Protein AF-A0A3M6ZRB2-F1 (afdb_monomer_lite)

Sequence (132 aa):
MAGTWSAYPEYRLPVFTGKYDWAVGAGVVPLRQLNVIHRASRPSRPDKARRLGYKAKQGYVVYRIRVRRGGRKRPVPKGATFGKPTNMGVNQLKYQRSLRATAEERVGRKCANLRVLNSYWINQDSTYKYYE

Foldseek 3Di:
DDDDDDDDPDPPDPDPPDDPPPPDDDDPDPPVPDDQKDWDPDDPCVPVCVVLPDDPDPQDTDMKHKDWDDADFDPDPPLDDPDDPVPSDGHRHHDPDDSQVVRQVVVCVVCVVHDRRGKDWDDDDPTITMID

pLDDT: mean 79.48, std 22.55, range [30.41, 95.44]

Secondary structure (DSSP, 8-state):
---------S--------SSSS---S----TTTS-SEEEESS-S-HHHHHHTT--SSTT--EEEEEEE-S------GGG---S-GGGG--SSPPPSS-HHHHHHHHHHHH-TTS------EEEE-SSEEEE-

InterPro domains:
  IPR000439 Large ribosomal subunit protein eL15 [PF00827] (30-132)
  IPR000439 Large ribosomal subunit protein eL15 [PTHR11847] (31-132)
  IPR000439 Large ribosomal subunit protein eL15 [SM01384] (6-132)
  IPR012678 Ribosomal protein uL23/eL15/eS24 core domain superfamily [SSF54189] (28-132)
  IPR020925 Large ribosomal subunit protein eL15, conserved site [PS01194] (47-70)
  IPR024794 Large ribosomal subunit protein eL15 core domain superfamily [G3DSA:3.40.1120.10] (25-132)

Structure (mmCIF, N/CA/C/O backbone):
data_AF-A0A3M6ZRB2-F1
#
_entry.id   AF-A0A3M6ZRB2-F1
#
loop_
_atom_site.group_PDB
_atom_site.id
_atom_site.type_symbol
_atom_site.label_atom_id
_atom_site.label_alt_id
_atom_site.label_comp_id
_atom_site.label_asym_id
_atom_site.label_entity_id
_atom_site.label_seq_id
_atom_site.pdbx_PDB_ins_code
_atom_site.Cartn_x
_atom_site.Cartn_y
_atom_site.Cartn_z
_atom_site.occupancy
_atom_site.B_iso_or_equiv
_atom_site.auth_seq_id
_atom_site.auth_comp_id
_atom_site.auth_asym_id
_atom_site.auth_atom_id
_atom_site.pdbx_PDB_model_num
ATOM 1 N N . MET A 1 1 ? 40.540 -30.850 25.080 1.00 36.00 1 MET A N 1
ATOM 2 C CA . MET A 1 1 ? 40.945 -29.651 24.319 1.00 36.00 1 MET A CA 1
ATOM 3 C C . MET A 1 1 ? 39.749 -29.156 23.535 1.00 36.00 1 MET A C 1
ATOM 5 O O . MET A 1 1 ? 39.042 -29.961 22.944 1.00 36.00 1 MET A O 1
ATOM 9 N N . ALA A 1 2 ? 39.491 -27.859 23.655 1.00 38.78 2 ALA A N 1
ATOM 10 C CA . ALA A 1 2 ? 38.390 -27.141 23.040 1.00 38.78 2 ALA A CA 1
ATOM 11 C C . ALA A 1 2 ? 38.511 -27.080 21.511 1.00 38.78 2 ALA A C 1
ATOM 13 O O . ALA A 1 2 ? 39.610 -27.099 20.964 1.00 38.78 2 ALA A O 1
ATOM 14 N N . GLY A 1 3 ? 37.360 -26.947 20.858 1.00 33.88 3 GLY A N 1
ATOM 15 C CA . GLY A 1 3 ? 37.234 -26.730 19.422 1.00 33.88 3 GLY A CA 1
ATOM 16 C C . GLY A 1 3 ? 35.788 -26.427 19.049 1.00 33.88 3 GLY A C 1
ATOM 17 O O . GLY A 1 3 ? 35.140 -27.199 18.355 1.00 33.88 3 GLY A O 1
ATOM 18 N N . THR A 1 4 ? 35.260 -25.321 19.575 1.00 44.28 4 THR A N 1
ATOM 19 C CA . THR A 1 4 ? 34.105 -24.608 19.009 1.00 44.28 4 THR A CA 1
ATOM 20 C C . THR A 1 4 ? 34.349 -24.318 17.525 1.00 44.28 4 THR A C 1
ATOM 22 O O . THR A 1 4 ? 35.492 -24.062 17.181 1.00 44.28 4 THR A O 1
ATOM 25 N N . TRP A 1 5 ? 33.318 -24.304 16.672 1.00 30.53 5 TRP A N 1
ATOM 26 C CA . TRP A 1 5 ? 32.890 -23.116 15.909 1.00 30.53 5 TRP A CA 1
ATOM 27 C C . TRP A 1 5 ? 31.621 -23.410 15.096 1.00 30.53 5 TRP A C 1
ATOM 29 O O . TRP A 1 5 ? 31.512 -24.362 14.330 1.00 30.53 5 TRP A O 1
ATOM 39 N N . SER A 1 6 ? 30.656 -22.531 15.340 1.00 44.12 6 SER A N 1
ATOM 40 C CA . SER A 1 6 ? 29.384 -22.325 14.662 1.00 44.12 6 SER A CA 1
ATOM 41 C C . SER A 1 6 ? 29.556 -22.005 13.177 1.00 44.12 6 SER A C 1
ATOM 43 O O . SER A 1 6 ? 30.343 -21.128 12.833 1.00 44.12 6 SER A O 1
ATOM 45 N N . ALA A 1 7 ? 28.735 -22.614 12.324 1.00 34.72 7 ALA A N 1
ATOM 46 C CA . ALA A 1 7 ? 28.233 -21.975 11.111 1.00 34.72 7 ALA A CA 1
ATOM 47 C C . ALA A 1 7 ? 27.012 -22.757 10.625 1.00 34.72 7 ALA A C 1
ATOM 49 O O . ALA A 1 7 ? 27.173 -23.873 10.166 1.00 34.72 7 ALA A O 1
ATOM 50 N N . TYR A 1 8 ? 25.808 -22.216 10.834 1.00 34.78 8 TYR A N 1
ATOM 51 C CA . TYR A 1 8 ? 24.720 -22.074 9.846 1.00 34.78 8 TYR A CA 1
ATOM 52 C C . TYR A 1 8 ? 23.433 -21.618 10.564 1.00 34.78 8 TYR A C 1
ATOM 54 O O . TYR A 1 8 ? 22.585 -22.447 10.897 1.00 34.78 8 TYR A O 1
ATOM 62 N N . PRO A 1 9 ? 23.221 -20.308 10.793 1.00 42.69 9 PRO A N 1
ATOM 63 C CA . PRO A 1 9 ? 21.939 -19.813 11.262 1.00 42.69 9 PRO A CA 1
ATOM 64 C C . PRO A 1 9 ? 21.334 -18.872 10.213 1.00 42.69 9 PRO A C 1
ATOM 66 O O . PRO A 1 9 ? 21.496 -17.669 10.348 1.00 42.69 9 PRO A O 1
ATOM 69 N N . GLU A 1 10 ? 20.624 -19.370 9.190 1.00 43.53 10 GLU A N 1
ATOM 70 C CA . GLU A 1 10 ? 19.527 -18.535 8.647 1.00 43.53 10 GLU A CA 1
ATOM 71 C C . GLU A 1 10 ? 18.480 -19.202 7.752 1.00 43.53 10 GLU A C 1
ATOM 73 O O . GLU A 1 10 ? 17.386 -18.661 7.628 1.00 43.53 10 GLU A O 1
ATOM 78 N N . TYR A 1 11 ? 18.688 -20.388 7.184 1.00 32.47 11 TYR A N 1
ATOM 79 C CA . TYR A 1 11 ? 17.629 -21.011 6.373 1.00 32.47 11 TYR A CA 1
ATOM 80 C C . TYR A 1 11 ? 16.710 -21.903 7.204 1.00 32.47 11 TYR A C 1
ATOM 82 O O . TYR A 1 11 ? 16.456 -23.059 6.872 1.00 32.47 11 TYR A O 1
ATOM 90 N N . ARG A 1 12 ? 16.148 -21.344 8.285 1.00 35.69 12 ARG A N 1
ATOM 91 C CA . ARG A 1 12 ? 14.936 -21.913 8.877 1.00 35.69 12 ARG A CA 1
ATOM 92 C C . ARG A 1 12 ? 13.787 -21.543 7.950 1.00 35.69 12 ARG A C 1
ATOM 94 O O . ARG A 1 12 ? 13.136 -20.512 8.120 1.00 35.69 12 ARG A O 1
ATOM 101 N N . LEU A 1 13 ? 13.565 -22.394 6.946 1.00 36.47 13 LEU A N 1
ATOM 102 C CA . LEU A 1 13 ? 12.279 -22.493 6.261 1.00 36.47 13 LEU A CA 1
ATOM 103 C C . LEU A 1 13 ? 11.181 -22.354 7.326 1.00 36.47 13 LEU A C 1
ATOM 105 O O . LEU A 1 13 ? 11.317 -22.971 8.390 1.00 36.47 13 LEU A O 1
ATOM 109 N N . PRO A 1 14 ? 10.132 -21.542 7.111 1.00 36.84 14 PRO A N 1
ATOM 110 C CA . PRO A 1 14 ? 9.016 -21.536 8.033 1.00 36.84 14 PRO A CA 1
ATOM 111 C C . PRO A 1 14 ? 8.463 -22.958 8.055 1.00 36.84 14 PRO A C 1
ATOM 113 O O . PRO A 1 14 ? 7.834 -23.412 7.102 1.00 36.84 14 PRO A O 1
ATOM 116 N N . VAL A 1 15 ? 8.767 -23.673 9.139 1.00 36.19 15 VAL A N 1
ATOM 117 C CA . VAL A 1 15 ? 8.075 -24.888 9.536 1.00 36.19 15 VAL A CA 1
ATOM 118 C C . VAL A 1 15 ? 6.600 -24.530 9.456 1.00 36.19 15 VAL A C 1
ATOM 120 O O . VAL A 1 15 ? 6.156 -23.595 10.126 1.00 36.19 15 VAL A O 1
ATOM 123 N N . PHE A 1 16 ? 5.874 -25.224 8.581 1.00 33.53 16 PHE A N 1
ATOM 124 C CA . PHE A 1 16 ? 4.420 -25.265 8.578 1.00 33.53 16 PHE A CA 1
ATOM 125 C C . PHE A 1 16 ? 3.991 -25.845 9.931 1.00 33.53 16 PHE A C 1
ATOM 127 O O . PHE A 1 16 ? 3.697 -27.028 10.065 1.00 33.53 16 PHE A O 1
ATOM 134 N N . THR A 1 17 ? 4.029 -25.026 10.981 1.00 39.22 17 THR A N 1
ATOM 135 C CA . THR A 1 17 ? 3.428 -25.355 12.263 1.00 39.22 17 THR A CA 1
ATOM 136 C C . THR A 1 17 ? 1.931 -25.181 12.086 1.00 39.22 17 THR A C 1
ATOM 138 O O . THR A 1 17 ? 1.367 -24.093 12.212 1.00 39.22 17 THR A O 1
ATOM 141 N N . GLY A 1 18 ? 1.289 -26.286 11.714 1.00 37.66 18 GLY A N 1
ATOM 142 C CA . GLY A 1 18 ? -0.155 -26.412 11.735 1.00 37.66 18 GLY A CA 1
ATOM 143 C C . GLY A 1 18 ? -0.694 -25.982 13.098 1.00 37.66 18 GLY A C 1
ATOM 144 O O . GLY A 1 18 ? -0.318 -26.547 14.124 1.00 37.66 18 GLY A O 1
ATOM 145 N N . LYS A 1 19 ? -1.544 -24.947 13.083 1.00 31.88 19 LYS A N 1
ATOM 146 C CA . LYS A 1 19 ? -2.637 -24.705 14.049 1.00 31.88 19 LYS A CA 1
ATOM 147 C C . LYS A 1 19 ? -3.527 -23.489 13.737 1.00 31.88 19 LYS A C 1
ATOM 149 O O . LYS A 1 19 ? -4.452 -23.231 14.495 1.00 31.88 19 LYS A O 1
ATOM 154 N N . TYR A 1 20 ? -3.314 -22.772 12.628 1.00 34.31 20 TYR A N 1
ATOM 155 C CA . TYR A 1 20 ? -4.153 -21.622 12.234 1.00 34.31 20 TYR A CA 1
ATOM 156 C C . TYR A 1 20 ? -4.720 -21.717 10.814 1.00 34.31 20 TYR A C 1
ATOM 158 O O . TYR A 1 20 ? -5.143 -20.710 10.255 1.00 34.31 20 TYR A O 1
ATOM 166 N N . ASP A 1 21 ? -4.725 -22.913 10.232 1.00 39.16 21 ASP A N 1
ATOM 167 C CA . ASP A 1 21 ? -5.086 -23.120 8.829 1.00 39.16 21 ASP A CA 1
ATOM 168 C C . ASP A 1 21 ? -6.417 -23.864 8.670 1.00 39.16 21 ASP A C 1
ATOM 170 O O . ASP A 1 21 ? -6.478 -24.790 7.886 1.00 39.16 21 ASP A O 1
ATOM 174 N N . TRP A 1 22 ? -7.451 -23.528 9.461 1.00 31.05 22 TRP A N 1
ATOM 175 C CA . TRP A 1 22 ? -8.870 -23.892 9.197 1.00 31.05 22 TRP A CA 1
ATOM 176 C C . TRP A 1 22 ? -9.865 -23.450 10.295 1.00 31.05 22 TRP A C 1
ATOM 178 O O . TRP A 1 22 ? -11.074 -23.548 10.099 1.00 31.05 22 TRP A O 1
ATOM 188 N N . ALA A 1 23 ? -9.415 -22.914 11.434 1.00 33.97 23 ALA A N 1
ATOM 189 C CA . ALA A 1 23 ? -10.300 -22.587 12.559 1.00 33.97 23 ALA A CA 1
ATOM 190 C C . ALA A 1 23 ? -10.530 -21.075 12.752 1.00 33.97 23 ALA A C 1
ATOM 192 O O . ALA A 1 23 ? -9.996 -20.476 13.679 1.00 33.97 23 ALA A O 1
ATOM 193 N N . VAL A 1 24 ? -11.379 -20.471 11.913 1.00 39.44 24 VAL A N 1
ATOM 194 C CA . VAL A 1 24 ? -12.312 -19.416 12.360 1.00 39.44 24 VAL A CA 1
ATOM 195 C C . VAL A 1 24 ? -13.615 -19.611 11.586 1.00 39.44 24 VAL A C 1
ATOM 197 O O . VAL A 1 24 ? -13.695 -19.318 10.394 1.00 39.44 24 VAL A O 1
ATOM 200 N N . GLY A 1 25 ? -14.610 -20.186 12.259 1.00 30.41 25 GLY A N 1
ATOM 201 C CA . GLY A 1 25 ? -15.911 -20.505 11.686 1.00 30.41 25 GLY A CA 1
ATOM 202 C C . GLY A 1 25 ? -16.671 -19.284 11.156 1.00 30.41 25 GLY A C 1
ATOM 203 O O . GLY A 1 25 ? -16.521 -18.169 11.650 1.00 30.41 25 GLY A O 1
ATOM 204 N N . ALA A 1 26 ? -17.520 -19.572 10.167 1.00 32.44 26 ALA A N 1
ATOM 205 C CA . ALA A 1 26 ? -18.591 -18.746 9.609 1.00 32.44 26 ALA A CA 1
ATOM 206 C C . ALA A 1 26 ? -18.177 -17.428 8.913 1.00 32.44 26 ALA A C 1
ATOM 208 O O . ALA A 1 26 ? -17.996 -16.380 9.528 1.00 32.44 26 ALA A O 1
ATOM 209 N N . GLY A 1 27 ? -18.145 -17.463 7.573 1.00 39.62 27 GLY A N 1
ATOM 210 C CA . GLY A 1 27 ? -18.298 -16.261 6.739 1.00 39.62 27 GLY A CA 1
ATOM 211 C C . GLY A 1 27 ? -17.020 -15.527 6.323 1.00 39.62 27 GLY A C 1
ATOM 212 O O . GLY A 1 27 ? -17.092 -14.364 5.921 1.00 39.62 27 GLY A O 1
ATOM 213 N N . VAL A 1 28 ? -15.843 -16.157 6.389 1.00 52.75 28 VAL A N 1
ATOM 214 C CA . VAL A 1 28 ? -14.614 -15.556 5.844 1.00 52.75 28 VAL A CA 1
ATOM 215 C C . VAL A 1 28 ? -14.660 -15.626 4.318 1.00 52.75 28 VAL A C 1
ATOM 217 O O . VAL A 1 28 ? -14.285 -16.628 3.715 1.00 52.75 28 VAL A O 1
ATOM 220 N N . VAL A 1 29 ? -15.119 -14.546 3.681 1.00 60.00 29 VAL A N 1
ATOM 221 C CA . VAL A 1 29 ? -15.000 -14.398 2.226 1.00 60.00 29 VAL A CA 1
ATOM 222 C C . VAL A 1 29 ? -13.511 -14.483 1.857 1.00 60.00 29 VAL A C 1
ATOM 224 O O . VAL A 1 29 ? -12.701 -13.756 2.449 1.00 60.00 29 VAL A O 1
ATOM 227 N N . PRO A 1 30 ? -13.123 -15.332 0.890 1.00 73.19 30 PRO A N 1
ATOM 228 C CA . PRO A 1 30 ? -11.750 -15.417 0.418 1.00 73.19 30 PRO A CA 1
ATOM 229 C C . PRO A 1 30 ? -11.197 -14.030 0.068 1.00 73.19 30 PRO A C 1
ATOM 231 O O . PRO A 1 30 ? -11.773 -13.305 -0.744 1.00 73.19 30 PRO A O 1
ATOM 234 N N . LEU A 1 31 ? -10.033 -13.664 0.621 1.00 79.69 31 LEU A N 1
ATOM 235 C CA . LEU A 1 31 ? -9.392 -12.354 0.387 1.00 79.69 31 LEU A CA 1
ATOM 236 C C . LEU A 1 31 ? -9.129 -12.066 -1.107 1.00 79.69 31 LEU A C 1
ATOM 238 O O . LEU A 1 31 ? -8.919 -10.920 -1.505 1.00 79.69 31 LEU A O 1
ATOM 242 N N . ARG A 1 32 ? -9.127 -13.111 -1.943 1.00 79.50 32 ARG A N 1
ATOM 243 C CA . ARG A 1 32 ? -9.008 -13.037 -3.406 1.00 79.50 32 ARG A CA 1
ATOM 244 C C . ARG A 1 32 ? -10.279 -12.524 -4.083 1.00 79.50 32 ARG A C 1
ATOM 246 O O . ARG A 1 32 ? -10.162 -11.770 -5.047 1.00 79.50 32 ARG A O 1
ATOM 253 N N . GLN A 1 33 ? -11.445 -12.917 -3.573 1.00 84.31 33 GLN A N 1
ATOM 254 C CA . GLN A 1 33 ? -12.760 -12.549 -4.108 1.00 84.31 33 GLN A CA 1
ATOM 255 C C . GLN A 1 33 ? -13.162 -11.124 -3.712 1.00 84.31 33 GLN A C 1
ATOM 257 O O . GLN A 1 33 ? -13.938 -10.481 -4.409 1.00 84.31 33 GLN A O 1
ATOM 262 N N . LEU A 1 34 ? -12.604 -10.609 -2.615 1.00 86.06 34 LEU A N 1
ATOM 263 C CA . LEU A 1 34 ? -12.853 -9.248 -2.157 1.00 86.06 34 LEU A CA 1
ATOM 264 C C . LEU A 1 34 ? -12.147 -8.193 -3.026 1.00 86.06 34 LEU A C 1
ATOM 266 O O . LEU A 1 34 ? -11.123 -8.437 -3.676 1.00 86.06 34 LEU A O 1
ATOM 270 N N . ASN A 1 35 ? -12.683 -6.972 -2.968 1.00 89.69 35 ASN A N 1
ATOM 271 C CA . ASN A 1 35 ? -12.107 -5.797 -3.617 1.00 89.69 35 ASN A CA 1
ATOM 272 C C . ASN A 1 35 ? -10.675 -5.514 -3.136 1.00 89.69 35 ASN A C 1
ATOM 274 O O . ASN A 1 35 ? -10.271 -5.890 -2.032 1.00 89.69 35 ASN A O 1
ATOM 278 N N . VAL A 1 36 ? -9.909 -4.794 -3.970 1.00 91.50 36 VAL A N 1
ATOM 279 C CA . VAL A 1 36 ? -8.488 -4.485 -3.718 1.00 91.50 36 VAL A CA 1
ATOM 280 C C . VAL A 1 36 ? -8.277 -3.820 -2.359 1.00 91.50 36 VAL A C 1
ATOM 282 O O . VAL A 1 36 ? -7.317 -4.161 -1.671 1.00 91.50 36 VAL A O 1
ATOM 285 N N . ILE A 1 37 ? -9.161 -2.885 -2.007 1.00 93.38 37 ILE A N 1
ATOM 286 C CA . ILE A 1 37 ? -9.241 -2.233 -0.701 1.00 93.38 37 ILE A CA 1
ATOM 287 C C . ILE A 1 37 ? -10.654 -2.479 -0.190 1.00 93.38 37 ILE A C 1
ATOM 289 O O . ILE A 1 37 ? -11.617 -2.112 -0.866 1.00 93.38 37 ILE A O 1
ATOM 293 N N . HIS A 1 38 ? -10.781 -3.083 0.986 1.00 91.19 38 HIS A N 1
ATOM 294 C CA . HIS A 1 38 ? -12.072 -3.273 1.633 1.00 91.19 38 HIS A CA 1
ATOM 295 C C . HIS A 1 38 ? -11.982 -2.970 3.124 1.00 91.19 38 HIS A C 1
ATOM 297 O O . HIS A 1 38 ? -10.953 -3.194 3.762 1.00 91.19 38 HIS A O 1
ATOM 303 N N . ARG A 1 39 ? -13.075 -2.455 3.682 1.00 91.19 39 ARG A N 1
ATOM 304 C CA . ARG A 1 39 ? -13.194 -2.234 5.121 1.00 91.19 39 ARG A CA 1
ATOM 305 C C . ARG A 1 39 ? -13.480 -3.568 5.805 1.00 91.19 39 ARG A C 1
ATOM 307 O O . ARG A 1 39 ? -14.410 -4.268 5.411 1.00 91.19 39 ARG A O 1
ATOM 314 N N . ALA A 1 40 ? -12.699 -3.907 6.824 1.00 89.50 40 ALA A N 1
ATOM 315 C CA . ALA A 1 40 ? -12.974 -5.051 7.681 1.00 89.50 40 ALA A CA 1
ATOM 316 C C . ALA A 1 40 ? -13.829 -4.613 8.876 1.00 89.50 40 ALA A C 1
ATOM 318 O O . ALA A 1 40 ? -13.635 -3.530 9.431 1.00 89.50 40 ALA A O 1
ATOM 319 N N . SER A 1 41 ? -14.770 -5.461 9.291 1.00 88.25 41 SER A N 1
ATOM 320 C CA . SER A 1 41 ? -15.554 -5.232 10.511 1.00 88.25 41 SER A CA 1
ATOM 321 C C . SER A 1 41 ? -14.733 -5.484 11.776 1.00 88.25 41 SER A C 1
ATOM 323 O O . SER A 1 41 ? -14.9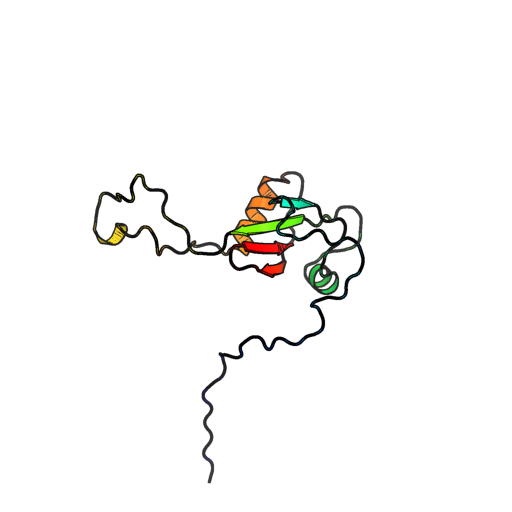20 -4.804 12.781 1.00 88.25 41 SER A O 1
ATOM 325 N N . ARG A 1 42 ? -13.804 -6.445 11.723 1.00 87.06 42 ARG A N 1
ATOM 326 C CA . ARG A 1 42 ? -12.940 -6.863 12.834 1.00 87.06 42 ARG A CA 1
ATOM 327 C C . ARG A 1 42 ? -11.519 -7.104 12.316 1.00 87.06 42 ARG A C 1
ATOM 329 O O . ARG A 1 42 ? -11.388 -7.562 11.177 1.00 87.06 42 ARG A O 1
ATOM 336 N N . PRO A 1 43 ? -10.471 -6.857 13.121 1.00 90.38 43 PRO A N 1
ATOM 337 C CA . PRO A 1 43 ? -9.121 -7.277 12.762 1.00 90.38 43 PRO A CA 1
ATOM 338 C C . PRO A 1 43 ? -9.056 -8.803 12.684 1.00 90.38 43 PRO A C 1
ATOM 340 O O . PRO A 1 43 ? -9.591 -9.493 13.552 1.00 90.38 43 PRO A O 1
ATOM 343 N N . SER A 1 44 ? -8.365 -9.332 11.675 1.00 87.62 44 SER A N 1
ATOM 344 C CA . SER A 1 44 ? -8.172 -10.782 11.551 1.00 87.62 44 SER A CA 1
ATOM 345 C C . SER A 1 44 ? -7.249 -11.319 12.649 1.00 87.62 44 SER A C 1
ATOM 347 O O . SER A 1 44 ? -7.372 -12.467 13.063 1.00 87.62 44 SER A O 1
ATOM 349 N N . ARG A 1 45 ? -6.325 -10.477 13.133 1.00 87.88 45 ARG A N 1
ATOM 350 C CA . ARG A 1 45 ? -5.356 -10.794 14.192 1.00 87.88 45 ARG A CA 1
ATOM 351 C C . ARG A 1 45 ? -5.410 -9.745 15.307 1.00 87.88 45 ARG A C 1
ATOM 353 O O . ARG A 1 45 ? -4.644 -8.775 15.272 1.00 87.88 45 ARG A O 1
ATOM 360 N N . PRO A 1 46 ? -6.327 -9.886 16.282 1.00 90.19 46 PRO A N 1
ATOM 361 C CA . PRO A 1 46 ? -6.518 -8.885 17.333 1.00 90.19 46 PRO A CA 1
ATOM 362 C C . PRO A 1 46 ? -5.297 -8.744 18.256 1.00 90.19 46 PRO A C 1
ATOM 364 O O . PRO A 1 46 ? -5.029 -7.650 18.750 1.00 90.19 46 PRO A O 1
ATOM 367 N N . ASP A 1 47 ? -4.532 -9.819 18.454 1.00 89.94 47 ASP A N 1
ATOM 368 C CA . ASP A 1 47 ? -3.261 -9.856 19.185 1.00 89.94 47 ASP A CA 1
ATOM 369 C C . ASP A 1 47 ? -2.235 -8.881 18.587 1.00 89.94 47 ASP A C 1
ATOM 371 O O . ASP A 1 47 ? -1.691 -8.009 19.272 1.00 89.94 47 ASP A O 1
ATOM 375 N N . LYS A 1 48 ? -2.016 -8.987 17.274 1.00 91.44 48 LYS A N 1
ATOM 376 C CA . LYS A 1 48 ? -1.037 -8.180 16.551 1.00 91.44 48 LYS A CA 1
ATOM 377 C C . LYS A 1 48 ? -1.519 -6.749 16.371 1.00 91.44 48 LYS A C 1
ATOM 379 O O . LYS A 1 48 ? -0.732 -5.822 16.544 1.00 91.44 48 LYS A O 1
ATOM 384 N N . ALA A 1 49 ? -2.807 -6.567 16.089 1.00 92.69 49 ALA A N 1
ATOM 385 C CA . ALA A 1 49 ? -3.410 -5.248 15.966 1.00 92.69 49 ALA A CA 1
ATOM 386 C C . ALA A 1 49 ? -3.224 -4.429 17.255 1.00 92.69 49 ALA A C 1
ATOM 388 O O . ALA A 1 49 ? -2.779 -3.282 17.192 1.00 92.69 49 ALA A O 1
ATOM 389 N N . ARG A 1 50 ? -3.488 -5.021 18.432 1.00 93.44 50 ARG A N 1
ATOM 390 C CA . ARG A 1 50 ? -3.318 -4.344 19.732 1.00 93.44 50 ARG A CA 1
ATOM 391 C C . ARG A 1 50 ? -1.878 -3.910 19.986 1.00 93.44 50 ARG A C 1
ATOM 393 O O . ARG A 1 50 ? -1.659 -2.792 20.442 1.00 93.44 50 ARG A O 1
ATOM 400 N N . ARG A 1 51 ? -0.897 -4.745 19.627 1.00 94.31 51 ARG A N 1
ATOM 401 C CA . ARG A 1 51 ? 0.533 -4.400 19.734 1.00 94.31 51 ARG A CA 1
ATOM 402 C C . ARG A 1 51 ? 0.916 -3.186 18.884 1.00 94.31 51 ARG A C 1
ATOM 404 O O . ARG A 1 51 ? 1.815 -2.444 19.252 1.00 94.31 51 ARG A O 1
ATOM 411 N N . LEU A 1 52 ? 0.236 -2.988 17.758 1.00 93.12 52 LEU A N 1
ATOM 412 C CA . LEU A 1 52 ? 0.476 -1.877 16.834 1.00 93.12 52 LEU A CA 1
ATOM 413 C C . LEU A 1 52 ? -0.390 -0.643 17.136 1.00 93.12 52 LEU A C 1
ATOM 415 O O . LEU A 1 52 ? -0.357 0.318 16.373 1.00 93.12 52 LEU A O 1
ATOM 419 N N . GLY A 1 53 ? -1.144 -0.661 18.242 1.00 93.31 53 GLY A N 1
ATOM 420 C CA . GLY A 1 53 ? -1.914 0.481 18.735 1.00 93.31 53 GLY A CA 1
ATOM 421 C C . GLY A 1 53 ? -3.414 0.438 18.435 1.00 93.31 53 GLY A C 1
ATOM 422 O O . GLY A 1 53 ? -4.118 1.382 18.789 1.00 93.31 53 GLY A O 1
ATOM 423 N N . TYR A 1 54 ? -3.938 -0.638 17.835 1.00 94.88 54 TYR A N 1
ATOM 424 C CA . TYR A 1 54 ? -5.385 -0.794 17.665 1.00 94.88 54 TYR A CA 1
ATOM 425 C C . TYR A 1 54 ? -6.085 -0.943 19.019 1.00 94.88 54 TYR A C 1
ATOM 427 O O . TYR A 1 54 ? -5.730 -1.795 19.839 1.00 94.88 54 TYR A O 1
ATOM 435 N N . LYS A 1 55 ? -7.145 -0.159 19.218 1.00 93.75 55 LYS A N 1
ATOM 436 C CA . LYS A 1 55 ? -8.060 -0.284 20.353 1.00 93.75 55 LYS A CA 1
ATOM 437 C C . LYS A 1 55 ? -9.471 -0.522 19.826 1.00 93.75 55 LYS A C 1
ATOM 439 O O . LYS A 1 55 ? -9.888 0.108 18.860 1.00 93.75 55 LYS A O 1
ATOM 444 N N . ALA A 1 56 ? -10.220 -1.403 20.485 1.00 92.69 56 ALA A N 1
ATOM 445 C CA . ALA A 1 56 ? -11.623 -1.668 20.166 1.00 92.69 56 ALA A CA 1
ATOM 446 C C . ALA A 1 56 ? -12.519 -0.536 20.707 1.00 92.69 56 ALA A C 1
ATOM 448 O O . ALA A 1 56 ? -13.287 -0.722 21.645 1.00 92.69 56 ALA A O 1
ATOM 449 N N . LYS A 1 57 ? -12.345 0.668 20.158 1.00 93.56 57 LYS A N 1
ATOM 450 C CA . LYS A 1 57 ? -13.119 1.877 20.459 1.00 93.56 57 LYS A CA 1
ATOM 451 C C . LYS A 1 57 ? -13.565 2.523 19.146 1.00 93.56 57 LYS A C 1
ATOM 453 O O . LYS A 1 57 ? -12.943 2.308 18.104 1.00 93.56 57 LYS A O 1
ATOM 458 N N . GLN A 1 58 ? -14.625 3.327 19.194 1.00 92.19 58 GLN A N 1
ATOM 459 C CA . GLN A 1 58 ? -15.041 4.129 18.042 1.00 92.19 58 GLN A CA 1
ATOM 460 C C . GLN A 1 58 ? -13.903 5.074 17.614 1.00 92.19 58 GLN A C 1
ATOM 462 O O . GLN A 1 58 ? -13.118 5.528 18.446 1.00 92.19 58 GLN A O 1
ATOM 467 N N . GLY A 1 59 ? -13.775 5.308 16.307 1.00 91.19 59 GLY A N 1
ATOM 468 C CA . GLY A 1 59 ? -12.662 6.060 15.710 1.00 91.19 59 GLY A CA 1
ATOM 469 C C . GLY A 1 59 ? -11.514 5.193 15.176 1.00 91.19 59 GLY A C 1
ATOM 470 O O . GLY A 1 59 ? -10.728 5.674 14.365 1.00 91.19 59 GLY A O 1
ATOM 471 N N . TYR A 1 60 ? -11.448 3.906 15.539 1.00 93.12 60 TYR A N 1
ATOM 472 C CA . TYR A 1 60 ? -10.524 2.949 14.923 1.00 93.12 60 TYR A CA 1
ATOM 473 C C . TYR A 1 60 ? -11.227 2.166 13.815 1.00 93.12 60 TYR A C 1
ATOM 475 O O . TYR A 1 60 ? -12.280 1.563 14.026 1.00 93.12 60 TYR A O 1
ATOM 483 N N . VAL A 1 61 ? -10.622 2.143 12.629 1.00 93.50 61 VAL A N 1
ATOM 484 C CA . VAL A 1 61 ? -11.117 1.385 11.476 1.00 93.50 61 VAL A CA 1
ATOM 485 C C . VAL A 1 61 ? -9.990 0.516 10.942 1.00 93.50 61 VAL A C 1
ATOM 487 O O . VAL A 1 61 ? -8.843 0.948 10.889 1.00 93.50 61 VAL A O 1
ATOM 490 N N . VAL A 1 62 ? -10.329 -0.708 10.543 1.00 93.94 62 VAL A N 1
ATOM 491 C CA . VAL A 1 62 ? -9.391 -1.657 9.944 1.00 93.94 62 VAL A CA 1
ATOM 492 C C . VAL A 1 62 ? -9.728 -1.802 8.463 1.00 93.94 62 VAL A C 1
ATOM 494 O O . VAL A 1 62 ? -10.886 -2.021 8.095 1.00 93.94 62 VAL A O 1
ATOM 497 N N . TYR A 1 63 ? -8.720 -1.680 7.607 1.00 94.25 63 TYR A N 1
ATOM 498 C CA . TYR A 1 63 ? -8.844 -1.858 6.164 1.00 94.25 63 TYR A CA 1
ATOM 499 C C . TYR A 1 63 ? -7.940 -2.989 5.728 1.00 94.25 63 TYR A C 1
ATOM 501 O O . TYR A 1 63 ? -6.790 -3.029 6.132 1.00 94.25 63 TYR A O 1
ATOM 509 N N . ARG A 1 64 ? -8.423 -3.863 4.846 1.00 94.38 64 ARG A N 1
ATOM 510 C CA . ARG A 1 64 ? -7.551 -4.834 4.193 1.00 94.38 64 ARG A CA 1
ATOM 511 C C . ARG A 1 64 ? -7.219 -4.371 2.793 1.00 94.38 64 ARG A C 1
ATOM 513 O O . ARG A 1 64 ? -8.086 -3.898 2.052 1.00 94.38 64 ARG A O 1
ATOM 520 N N . ILE A 1 65 ? -5.968 -4.572 2.413 1.00 95.00 65 ILE A N 1
ATOM 521 C CA . ILE A 1 65 ? -5.471 -4.244 1.087 1.00 95.00 65 ILE A CA 1
ATOM 522 C C . ILE A 1 65 ? -4.614 -5.369 0.524 1.00 95.00 65 ILE A C 1
ATOM 524 O O . ILE A 1 65 ? -3.774 -5.951 1.213 1.00 95.00 65 ILE A O 1
ATOM 528 N N . ARG A 1 66 ? -4.798 -5.642 -0.772 1.00 94.00 66 ARG A N 1
ATOM 529 C CA . ARG A 1 66 ? -3.909 -6.519 -1.540 1.00 94.00 66 ARG A CA 1
ATOM 530 C C . ARG A 1 66 ? -2.921 -5.713 -2.376 1.00 94.00 66 ARG A C 1
ATOM 532 O O . ARG A 1 66 ? -3.295 -4.788 -3.103 1.00 94.00 66 ARG A O 1
ATOM 539 N N . VAL A 1 67 ? -1.652 -6.103 -2.331 1.00 94.62 67 VAL A N 1
ATOM 540 C CA . VAL A 1 67 ? -0.582 -5.531 -3.157 1.00 94.62 67 VAL A CA 1
ATOM 541 C C . V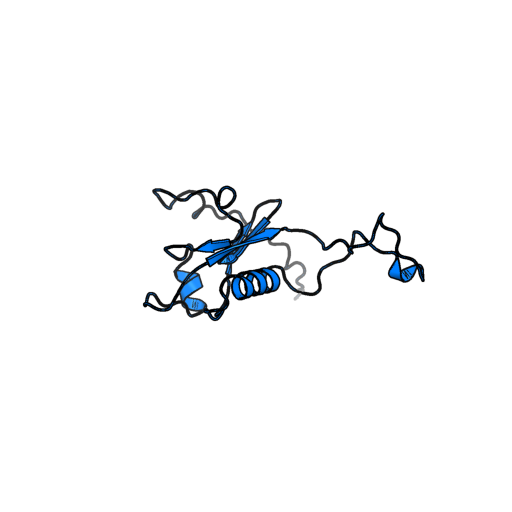AL A 1 67 ? 0.032 -6.629 -4.010 1.00 94.62 67 VAL A C 1
ATOM 543 O O . VAL A 1 67 ? 0.320 -7.721 -3.520 1.00 94.62 67 VAL A O 1
ATOM 546 N N . ARG A 1 68 ? 0.202 -6.358 -5.308 1.00 93.62 68 ARG A N 1
ATOM 547 C CA . ARG A 1 68 ? 0.777 -7.321 -6.252 1.00 93.62 68 ARG A CA 1
ATOM 548 C C . ARG A 1 68 ? 2.241 -7.567 -5.898 1.00 93.62 68 ARG A C 1
ATOM 550 O O . ARG A 1 68 ? 2.989 -6.624 -5.650 1.00 93.62 68 ARG A O 1
ATOM 557 N N . ARG A 1 69 ? 2.620 -8.839 -5.848 1.00 91.88 69 ARG A N 1
ATOM 558 C CA . ARG A 1 69 ? 3.990 -9.288 -5.604 1.00 91.88 69 ARG A CA 1
ATOM 559 C C . ARG A 1 69 ? 4.839 -9.120 -6.863 1.00 91.88 69 ARG A C 1
ATOM 561 O O . ARG A 1 69 ? 4.313 -9.056 -7.972 1.00 91.88 69 ARG A O 1
ATOM 568 N N . GLY A 1 70 ? 6.153 -9.115 -6.664 1.00 90.44 70 GLY A N 1
ATOM 569 C CA . GLY A 1 70 ? 7.148 -9.067 -7.732 1.00 90.44 70 GLY A CA 1
ATOM 570 C C . GLY A 1 70 ? 7.894 -7.738 -7.804 1.00 90.44 70 GLY A C 1
ATOM 571 O O . GLY A 1 70 ? 7.735 -6.864 -6.949 1.00 90.44 70 GLY A O 1
ATOM 572 N N . GLY A 1 71 ? 8.746 -7.627 -8.821 1.00 88.69 71 GLY A N 1
ATOM 573 C CA . GLY A 1 71 ? 9.461 -6.397 -9.147 1.00 88.69 71 GLY A CA 1
ATOM 574 C C . GLY A 1 71 ? 8.552 -5.346 -9.783 1.00 88.69 71 GLY A C 1
ATOM 575 O O . GLY A 1 71 ? 7.379 -5.588 -10.078 1.00 88.69 71 GLY A O 1
ATOM 576 N N . ARG A 1 72 ? 9.109 -4.159 -10.013 1.00 90.06 72 ARG A N 1
ATOM 577 C CA . ARG A 1 72 ? 8.409 -3.060 -10.676 1.00 90.06 72 ARG A CA 1
ATOM 578 C C . ARG A 1 72 ? 9.030 -2.835 -12.044 1.00 90.06 72 ARG A C 1
ATOM 580 O O . ARG A 1 72 ? 10.125 -2.296 -12.142 1.00 90.06 72 ARG A O 1
ATOM 587 N N . LYS A 1 73 ? 8.290 -3.183 -13.096 1.00 91.44 73 LYS A N 1
ATOM 588 C CA . LYS A 1 73 ? 8.674 -2.855 -14.471 1.00 91.44 73 LYS A CA 1
ATOM 589 C C . LYS A 1 73 ? 8.742 -1.335 -14.646 1.00 91.44 73 LYS A C 1
ATOM 591 O O . LYS A 1 73 ? 7.838 -0.624 -14.193 1.00 91.44 73 LYS A O 1
ATOM 596 N N . ARG A 1 74 ? 9.780 -0.834 -15.322 1.00 90.88 74 ARG A N 1
ATOM 597 C CA . ARG A 1 74 ? 9.820 0.580 -15.724 1.00 90.88 74 ARG A CA 1
ATOM 598 C C . ARG A 1 74 ? 8.717 0.859 -16.758 1.00 90.88 74 ARG A C 1
ATOM 600 O O . ARG A 1 74 ? 8.594 0.092 -17.716 1.00 90.88 74 ARG A O 1
ATOM 607 N N . PRO A 1 75 ? 7.919 1.929 -16.596 1.00 90.88 75 PRO A N 1
ATOM 608 C CA . PRO A 1 75 ? 6.930 2.311 -17.595 1.00 90.88 75 PRO A CA 1
ATOM 609 C C . PRO A 1 75 ? 7.637 2.959 -18.793 1.00 90.88 75 PRO A C 1
ATOM 611 O O . PRO A 1 75 ? 7.856 4.163 -18.808 1.00 90.88 75 PRO A O 1
ATOM 614 N N . VAL A 1 76 ? 8.035 2.148 -19.775 1.00 91.31 76 VAL A N 1
ATOM 615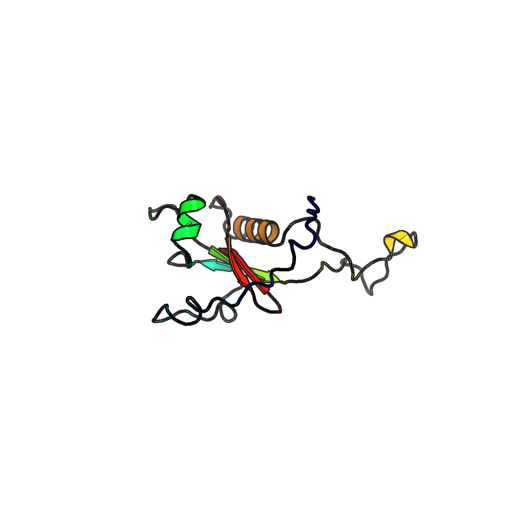 C CA . VAL A 1 76 ? 8.590 2.607 -21.059 1.00 91.31 76 VAL A CA 1
ATOM 616 C C . VAL A 1 76 ? 7.796 2.006 -22.221 1.00 91.31 76 VAL A C 1
ATOM 618 O O . VAL A 1 76 ? 7.467 0.811 -22.175 1.00 91.31 76 VAL A O 1
ATOM 621 N N . PRO A 1 77 ? 7.482 2.791 -23.267 1.00 88.88 77 PRO A N 1
ATOM 622 C CA . PRO A 1 77 ? 6.816 2.271 -24.453 1.00 88.88 77 PRO A CA 1
ATOM 623 C C . PRO A 1 77 ? 7.722 1.246 -25.145 1.00 88.88 77 PRO A C 1
ATOM 625 O O . PRO A 1 77 ? 8.912 1.482 -25.343 1.00 88.88 77 PRO A O 1
ATOM 628 N N . LYS A 1 78 ? 7.170 0.070 -25.470 1.00 88.38 78 LYS A N 1
ATOM 629 C CA . LYS A 1 78 ? 7.868 -1.042 -26.152 1.00 88.38 78 LYS A CA 1
ATOM 630 C C . LYS A 1 78 ? 9.165 -1.545 -25.480 1.00 88.38 78 LYS A C 1
ATOM 632 O O . LYS A 1 78 ? 9.888 -2.325 -26.081 1.00 88.38 78 LYS A O 1
ATOM 637 N N . GLY A 1 79 ? 9.470 -1.145 -24.242 1.00 85.19 79 GLY A N 1
ATOM 638 C CA . GLY A 1 79 ? 10.742 -1.500 -23.595 1.00 85.19 79 GLY A CA 1
ATOM 639 C C . GLY A 1 79 ? 11.943 -0.663 -24.052 1.00 85.19 79 GLY A C 1
ATOM 640 O O . GLY A 1 79 ? 13.046 -0.892 -23.565 1.00 85.19 79 GLY A O 1
ATOM 641 N N . ALA A 1 80 ? 11.740 0.316 -24.937 1.00 86.25 80 ALA A N 1
ATOM 642 C CA . ALA A 1 80 ? 12.811 1.153 -25.458 1.00 86.25 80 ALA A CA 1
ATOM 643 C C . ALA A 1 80 ? 13.178 2.235 -24.435 1.00 86.25 80 ALA A C 1
ATOM 645 O O . ALA A 1 80 ? 12.428 3.187 -24.216 1.00 86.25 80 ALA A O 1
ATOM 646 N N . THR A 1 81 ? 14.335 2.077 -23.792 1.00 81.94 81 THR A N 1
ATOM 647 C CA . THR A 1 81 ? 14.933 3.140 -22.979 1.00 81.94 81 THR A CA 1
ATOM 648 C C . THR A 1 81 ? 16.058 3.763 -23.793 1.00 81.94 81 THR A C 1
ATOM 650 O O . THR A 1 81 ? 17.140 3.193 -23.896 1.00 81.94 81 THR A O 1
ATOM 653 N N . PHE A 1 82 ? 15.785 4.904 -24.421 1.00 85.75 82 PHE A N 1
ATOM 654 C CA . PHE A 1 82 ? 16.804 5.658 -25.147 1.00 85.75 82 PHE A CA 1
ATOM 655 C C . P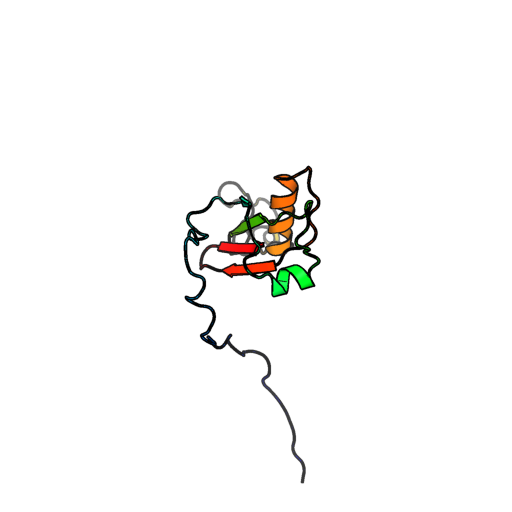HE A 1 82 ? 17.851 6.203 -24.160 1.00 85.75 82 PHE A C 1
ATOM 657 O O . PHE A 1 82 ? 17.502 6.627 -23.057 1.00 85.75 82 PHE A O 1
ATOM 664 N N . GLY A 1 83 ? 19.131 6.177 -24.537 1.00 88.00 83 GLY A N 1
ATOM 665 C CA . GLY A 1 83 ? 20.233 6.687 -23.716 1.00 88.00 83 GLY A CA 1
ATOM 666 C C . GLY A 1 83 ? 21.343 5.665 -23.474 1.00 88.00 83 GLY A C 1
ATOM 667 O O . GLY A 1 83 ? 21.541 4.740 -24.255 1.00 88.00 83 GLY A O 1
ATOM 668 N N . LYS A 1 84 ? 22.104 5.854 -22.390 1.00 92.25 84 LYS A N 1
ATOM 669 C CA . LYS A 1 84 ? 23.276 5.024 -22.068 1.00 92.25 84 LYS A CA 1
ATOM 670 C C . LYS A 1 84 ? 22.875 3.569 -21.750 1.00 92.25 84 LYS A C 1
ATOM 672 O O . LYS A 1 84 ? 21.877 3.381 -21.047 1.00 92.25 84 LYS A O 1
ATOM 677 N N . PRO A 1 85 ? 23.687 2.557 -22.127 1.00 89.38 85 PRO A N 1
ATOM 678 C CA . PRO A 1 85 ? 23.397 1.137 -21.878 1.00 89.38 85 PRO A CA 1
ATOM 679 C C . PRO A 1 85 ? 23.075 0.794 -20.417 1.00 89.38 85 PRO A C 1
ATOM 681 O O . PRO A 1 85 ? 22.197 -0.020 -20.148 1.00 89.38 85 PRO A O 1
ATOM 684 N N . THR A 1 86 ? 23.709 1.481 -19.461 1.00 91.00 86 THR A N 1
ATOM 685 C CA . THR A 1 86 ? 23.470 1.284 -18.017 1.00 91.00 86 THR A CA 1
ATOM 686 C C . THR A 1 86 ? 22.008 1.511 -17.604 1.00 91.00 86 THR A C 1
ATOM 688 O O . THR A 1 86 ? 21.477 0.838 -16.722 1.00 91.00 86 THR A O 1
ATOM 691 N N . ASN A 1 87 ? 21.302 2.411 -18.295 1.00 88.12 87 ASN A N 1
ATOM 692 C CA . ASN A 1 87 ? 19.920 2.752 -17.980 1.00 88.12 87 ASN A CA 1
ATOM 693 C C . ASN A 1 87 ? 18.906 1.906 -18.753 1.00 88.12 87 ASN A C 1
ATOM 695 O O . ASN A 1 87 ? 17.712 2.088 -18.535 1.00 88.12 87 ASN A O 1
ATOM 699 N N . MET A 1 88 ? 19.330 0.969 -19.605 1.00 88.94 88 MET A N 1
ATOM 700 C CA . MET A 1 88 ? 18.419 0.186 -20.449 1.00 88.94 88 MET A CA 1
ATOM 701 C C . MET A 1 88 ? 17.667 -0.934 -19.708 1.00 88.94 88 MET A C 1
ATOM 703 O O . MET A 1 88 ? 16.807 -1.590 -20.290 1.00 88.94 88 MET A O 1
ATOM 707 N N . GLY A 1 89 ? 17.929 -1.152 -18.416 1.00 90.12 89 GLY A N 1
ATOM 708 C CA . GLY A 1 89 ? 17.218 -2.148 -17.610 1.00 90.12 89 GLY A CA 1
ATOM 709 C C . GLY A 1 89 ? 15.725 -1.829 -17.428 1.00 90.12 89 GLY A C 1
ATOM 710 O O . GLY A 1 89 ? 15.366 -0.753 -16.950 1.00 90.12 89 GLY A O 1
ATOM 711 N N . VAL A 1 90 ? 14.846 -2.788 -17.758 1.00 88.31 90 VAL A N 1
ATOM 712 C CA . VAL A 1 90 ? 13.376 -2.618 -17.672 1.00 88.31 90 VAL A CA 1
ATOM 713 C C . VAL A 1 90 ? 12.705 -3.597 -16.702 1.00 88.31 90 VAL A C 1
ATOM 715 O O . VAL A 1 90 ? 11.867 -3.182 -15.898 1.00 88.31 90 VAL A O 1
ATOM 718 N N . ASN A 1 91 ? 13.046 -4.889 -16.765 1.00 88.31 91 ASN A N 1
ATOM 719 C CA . ASN A 1 91 ? 12.269 -5.953 -16.109 1.00 88.31 91 ASN A CA 1
ATOM 720 C C . ASN A 1 91 ? 12.733 -6.290 -14.683 1.00 88.31 91 ASN A C 1
ATOM 722 O O . ASN A 1 91 ? 11.903 -6.573 -13.823 1.00 88.31 91 ASN A O 1
ATOM 726 N N . GLN A 1 92 ? 14.038 -6.248 -14.410 1.00 89.38 92 GLN A N 1
ATOM 727 C CA . GLN A 1 92 ? 14.622 -6.711 -13.139 1.00 89.38 92 GLN A CA 1
ATOM 728 C C . GLN A 1 92 ? 14.726 -5.607 -12.071 1.00 89.38 92 GLN A C 1
ATOM 730 O O . GLN A 1 92 ? 15.433 -5.740 -11.074 1.00 89.38 92 GLN A O 1
ATOM 735 N N . LEU A 1 93 ? 14.004 -4.502 -12.263 1.00 91.00 93 LEU A N 1
ATOM 736 C CA . LEU A 1 93 ? 14.007 -3.379 -11.336 1.00 91.00 93 LEU A CA 1
ATOM 737 C C . LEU A 1 93 ? 13.176 -3.701 -10.086 1.00 91.00 93 LEU A C 1
ATOM 739 O O . LEU A 1 93 ? 12.012 -4.115 -10.152 1.00 91.00 93 LEU A O 1
ATOM 743 N N . LYS A 1 94 ? 13.777 -3.471 -8.918 1.00 91.75 94 LYS A N 1
ATOM 744 C CA . LYS A 1 94 ? 13.101 -3.550 -7.620 1.00 91.75 94 LYS A CA 1
ATOM 745 C C . LYS A 1 94 ? 12.546 -2.178 -7.256 1.00 91.75 94 LYS A C 1
ATOM 747 O O . LYS A 1 94 ? 13.148 -1.148 -7.556 1.00 91.75 94 LYS A O 1
ATOM 752 N N . TYR A 1 95 ? 11.379 -2.158 -6.620 1.00 91.81 95 TYR A N 1
ATOM 753 C CA . TYR A 1 95 ? 10.847 -0.904 -6.105 1.00 91.81 95 TYR A CA 1
ATOM 754 C C . TYR A 1 95 ? 11.590 -0.500 -4.830 1.00 91.81 95 TYR A C 1
ATOM 756 O O . TYR A 1 95 ? 11.888 -1.352 -4.000 1.00 91.81 95 TYR A O 1
ATOM 764 N N . GLN A 1 96 ? 11.868 0.796 -4.685 1.00 92.06 96 GLN A N 1
ATOM 765 C CA . GLN A 1 96 ? 12.623 1.331 -3.548 1.00 92.06 96 GLN A CA 1
ATOM 766 C C . GLN A 1 96 ? 11.843 1.234 -2.230 1.00 92.06 96 GLN A C 1
ATOM 768 O O . GLN A 1 96 ? 12.424 1.023 -1.173 1.00 92.06 96 GLN A O 1
ATOM 773 N N . ARG A 1 97 ? 10.509 1.364 -2.280 1.00 93.12 97 ARG A N 1
ATOM 774 C CA . ARG A 1 97 ? 9.656 1.233 -1.093 1.00 93.12 97 ARG A CA 1
ATOM 775 C C . ARG A 1 97 ? 9.192 -0.208 -0.917 1.00 93.12 97 ARG A C 1
ATOM 777 O O . ARG A 1 97 ? 8.956 -0.932 -1.885 1.00 93.12 97 ARG A O 1
ATOM 784 N N . SER A 1 98 ? 8.978 -0.596 0.335 1.00 93.62 98 SER A N 1
ATOM 785 C CA . SER A 1 98 ? 8.405 -1.898 0.662 1.00 93.62 98 SER A CA 1
ATOM 786 C C . SER A 1 98 ? 6.949 -2.016 0.182 1.00 93.62 98 SER A C 1
ATOM 788 O O . SER A 1 98 ? 6.221 -1.028 0.023 1.00 93.62 98 SER A O 1
ATOM 790 N N . LEU A 1 99 ? 6.488 -3.255 -0.017 1.00 94.31 99 LEU A N 1
ATOM 791 C CA . LEU A 1 99 ? 5.083 -3.530 -0.350 1.00 94.31 99 LEU A CA 1
ATOM 792 C C . LEU A 1 99 ? 4.130 -3.062 0.760 1.00 94.31 99 LEU A C 1
ATOM 794 O O . LEU A 1 99 ? 3.014 -2.648 0.460 1.00 94.31 99 LEU A O 1
ATOM 798 N N . ARG A 1 100 ? 4.596 -3.075 2.015 1.00 94.62 100 ARG A N 1
ATOM 799 C CA . ARG A 1 100 ? 3.878 -2.555 3.183 1.00 94.62 100 ARG A CA 1
ATOM 800 C C . ARG A 1 100 ? 3.672 -1.040 3.091 1.00 94.62 100 ARG A C 1
ATOM 802 O O . ARG A 1 100 ? 2.541 -0.587 3.170 1.00 94.62 100 ARG A O 1
ATOM 809 N N . ALA A 1 101 ? 4.726 -0.277 2.803 1.00 95.25 101 ALA A N 1
ATOM 810 C CA . ALA A 1 101 ? 4.611 1.174 2.621 1.00 95.25 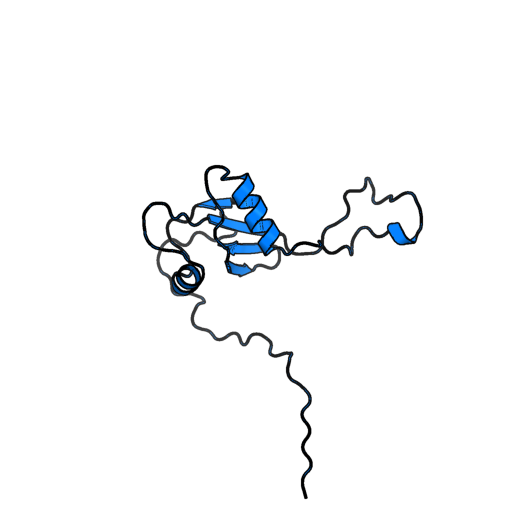101 ALA A CA 1
ATOM 811 C C . ALA A 1 101 ? 3.698 1.530 1.432 1.00 95.25 101 ALA A C 1
ATOM 813 O O . ALA A 1 101 ? 2.894 2.454 1.494 1.00 95.25 101 ALA A O 1
ATOM 814 N N . THR A 1 102 ? 3.767 0.744 0.351 1.00 94.44 102 THR A N 1
ATOM 815 C CA . THR A 1 102 ? 2.869 0.908 -0.806 1.00 94.44 102 THR A CA 1
ATOM 816 C C . THR A 1 102 ? 1.407 0.628 -0.440 1.00 94.44 102 THR A C 1
ATOM 818 O O . THR A 1 102 ? 0.500 1.266 -0.975 1.00 94.44 102 THR A O 1
ATOM 821 N N . ALA A 1 103 ? 1.163 -0.343 0.445 1.00 95.44 103 ALA A N 1
ATOM 822 C CA . ALA A 1 103 ? -0.167 -0.654 0.951 1.00 95.44 103 ALA A CA 1
ATOM 823 C C . ALA A 1 103 ? -0.739 0.520 1.760 1.00 95.44 103 ALA A C 1
ATOM 825 O O . ALA A 1 103 ? -1.836 0.992 1.466 1.00 95.44 103 ALA A O 1
ATOM 826 N N . GLU A 1 104 ? 0.039 1.026 2.716 1.00 95.44 104 GLU A N 1
ATOM 827 C CA . GLU A 1 104 ? -0.324 2.161 3.571 1.00 95.44 104 GLU A CA 1
ATOM 828 C C . GLU A 1 104 ? -0.640 3.411 2.744 1.00 95.44 104 GLU A C 1
ATOM 830 O O . GLU A 1 104 ? -1.691 4.023 2.918 1.00 95.44 104 GLU A O 1
ATOM 835 N N . GLU A 1 105 ? 0.208 3.734 1.766 1.00 95.06 105 GLU A N 1
ATOM 836 C CA . GLU A 1 105 ? 0.008 4.874 0.870 1.00 95.06 105 GLU A CA 1
ATOM 837 C C . GLU A 1 105 ? -1.287 4.752 0.050 1.00 95.06 105 GLU A C 1
ATOM 839 O O . GLU A 1 105 ? -2.027 5.723 -0.108 1.00 95.06 105 GLU A O 1
ATOM 844 N N . ARG A 1 106 ? -1.606 3.555 -0.456 1.00 95.44 106 ARG A N 1
ATOM 845 C CA . ARG A 1 106 ? -2.849 3.317 -1.209 1.00 95.44 106 ARG A CA 1
ATOM 846 C C . ARG A 1 106 ? -4.094 3.460 -0.336 1.00 95.44 106 ARG A C 1
ATOM 848 O O . ARG A 1 106 ? -5.083 4.023 -0.804 1.00 95.44 106 ARG A O 1
ATOM 855 N N . VAL A 1 107 ? -4.056 2.964 0.902 1.00 95.31 107 VAL A N 1
ATOM 856 C CA . VAL A 1 107 ? -5.172 3.114 1.851 1.00 95.31 107 VAL A CA 1
ATOM 857 C C . VAL A 1 107 ? -5.326 4.575 2.265 1.00 95.31 107 VAL A C 1
ATOM 859 O O . VAL A 1 107 ? -6.443 5.086 2.219 1.00 95.31 107 VAL A O 1
ATOM 862 N N . GLY A 1 108 ? -4.225 5.268 2.569 1.00 95.19 108 GLY A N 1
ATOM 863 C CA . GLY A 1 108 ? -4.234 6.691 2.917 1.00 95.19 108 GLY A CA 1
ATOM 864 C C . GLY A 1 108 ? -4.812 7.567 1.804 1.00 95.19 108 GLY A C 1
ATOM 865 O O . GLY A 1 108 ? -5.623 8.446 2.070 1.00 95.19 108 GLY A O 1
ATOM 866 N N . ARG A 1 109 ? -4.493 7.270 0.536 1.00 94.44 109 ARG A N 1
ATOM 867 C CA . ARG A 1 109 ? -5.095 7.962 -0.619 1.00 94.44 109 ARG A CA 1
ATOM 868 C C . ARG A 1 109 ? -6.590 7.675 -0.782 1.00 94.44 109 ARG A C 1
ATOM 870 O O . ARG A 1 109 ? -7.333 8.556 -1.196 1.00 94.44 109 ARG A O 1
ATOM 877 N N . LYS A 1 110 ? -7.042 6.447 -0.498 1.00 92.50 110 LYS A N 1
ATOM 878 C CA . LYS A 1 110 ? -8.461 6.059 -0.610 1.00 92.50 110 LYS A CA 1
ATOM 879 C C . LYS A 1 110 ? -9.305 6.661 0.518 1.00 92.50 110 LYS A C 1
ATOM 881 O O . LYS A 1 110 ? -10.452 7.021 0.282 1.00 92.50 110 LYS A O 1
ATOM 886 N N . CYS A 1 111 ? -8.746 6.738 1.723 1.00 92.00 111 CYS A N 1
ATOM 887 C CA . CYS A 1 111 ? -9.423 7.186 2.936 1.00 92.00 111 CYS A CA 1
ATOM 888 C C . CYS A 1 111 ? -8.770 8.464 3.473 1.00 92.00 111 CYS A C 1
ATOM 890 O O . CYS A 1 111 ? -8.245 8.462 4.582 1.00 92.00 111 CYS A O 1
ATOM 892 N N . ALA A 1 112 ? -8.813 9.549 2.695 1.00 90.31 112 ALA A N 1
ATOM 893 C CA . ALA A 1 112 ? -8.133 10.805 3.031 1.00 90.31 112 ALA A CA 1
ATOM 894 C C . ALA A 1 112 ? -8.587 11.431 4.368 1.00 90.31 112 ALA A C 1
ATOM 896 O O . ALA A 1 112 ? -7.818 12.135 5.013 1.00 90.31 112 ALA A O 1
ATOM 897 N N . ASN A 1 113 ? -9.811 11.129 4.816 1.00 94.56 113 ASN A N 1
ATOM 898 C CA . ASN A 1 113 ? -10.362 11.619 6.086 1.00 94.56 113 ASN A CA 1
ATOM 899 C C . ASN A 1 113 ? -9.805 10.879 7.318 1.00 94.56 113 ASN A C 1
ATOM 901 O O . ASN A 1 113 ? -10.074 11.276 8.449 1.00 94.56 113 ASN A O 1
ATOM 905 N N . LEU A 1 114 ? -9.076 9.776 7.119 1.00 93.62 114 LEU A N 1
ATOM 906 C CA . LEU A 1 114 ? -8.526 8.940 8.182 1.00 93.62 114 LEU A CA 1
ATOM 907 C C . LEU A 1 114 ? -6.998 9.010 8.179 1.00 93.62 114 LEU A C 1
ATOM 909 O O . LEU A 1 114 ? -6.360 9.177 7.143 1.00 93.62 114 LEU A O 1
ATOM 913 N N . ARG A 1 115 ? -6.397 8.817 9.354 1.00 94.25 115 ARG A N 1
ATOM 914 C CA . ARG A 1 115 ? -4.942 8.702 9.496 1.00 94.25 115 ARG A CA 1
ATOM 915 C C . ARG A 1 115 ? -4.538 7.236 9.568 1.00 94.25 115 ARG A C 1
ATOM 917 O O . ARG A 1 115 ? -5.098 6.471 10.351 1.00 94.25 115 ARG A O 1
ATOM 924 N N . VAL A 1 116 ? -3.553 6.851 8.761 1.00 95.25 116 VAL A N 1
ATOM 925 C CA . VAL A 1 116 ? -2.965 5.508 8.816 1.00 95.25 116 VAL A CA 1
ATOM 926 C C . VAL A 1 116 ? -2.082 5.429 10.058 1.00 95.25 116 VAL A C 1
ATOM 928 O O . VAL A 1 116 ? -1.108 6.167 10.165 1.00 95.25 116 VAL A O 1
ATOM 931 N N . LEU A 1 117 ? -2.438 4.554 11.001 1.00 93.88 117 LEU A N 1
ATOM 932 C CA . LEU A 1 117 ? -1.656 4.340 12.221 1.00 93.88 117 LEU A CA 1
ATOM 933 C C . LEU A 1 117 ? -0.476 3.404 11.955 1.00 93.88 117 LEU A C 1
ATOM 935 O O . LEU A 1 117 ? 0.678 3.737 12.200 1.00 93.88 117 LEU A O 1
ATOM 939 N N . ASN A 1 118 ? -0.788 2.199 11.494 1.00 94.44 118 ASN A N 1
ATOM 940 C CA . ASN A 1 118 ? 0.179 1.156 11.216 1.00 94.44 118 ASN A CA 1
ATOM 941 C C . ASN A 1 118 ? -0.479 0.086 10.346 1.00 94.44 118 ASN A C 1
ATOM 943 O O . ASN A 1 118 ? -1.701 0.076 10.204 1.00 94.44 118 ASN A O 1
ATOM 947 N N . SER A 1 119 ? 0.323 -0.839 9.828 1.00 94.81 119 SER A N 1
ATOM 948 C CA . SER A 1 119 ? -0.175 -2.008 9.105 1.00 94.81 119 SER A CA 1
ATOM 949 C C . SER A 1 119 ? 0.493 -3.310 9.548 1.00 94.81 119 SER A C 1
ATOM 951 O O . SER A 1 119 ? 1.596 -3.302 10.095 1.00 94.81 119 SER A O 1
ATOM 953 N N . TYR A 1 120 ? -0.111 -4.462 9.283 1.00 94.56 120 TYR A N 1
ATOM 954 C CA . TYR A 1 120 ? 0.504 -5.770 9.465 1.00 94.56 120 TYR A CA 1
ATOM 955 C C . TYR A 1 120 ? 0.152 -6.759 8.362 1.00 94.56 120 TYR A C 1
ATOM 957 O O . TYR A 1 120 ? -0.898 -6.718 7.737 1.00 94.56 120 TYR A O 1
ATOM 965 N N . TRP A 1 121 ? 1.072 -7.695 8.133 1.00 92.75 121 TRP A N 1
ATOM 966 C CA . TRP A 1 121 ? 0.859 -8.807 7.215 1.00 92.75 121 TRP A CA 1
ATOM 967 C C . TRP A 1 121 ? -0.134 -9.825 7.791 1.00 92.75 121 TRP A C 1
ATOM 969 O O . TRP A 1 121 ? 0.010 -10.231 8.951 1.00 92.75 121 TRP A O 1
ATOM 979 N N . ILE A 1 122 ? -1.085 -10.242 6.953 1.00 90.12 122 ILE A N 1
ATOM 980 C CA . ILE A 1 122 ? -2.116 -11.240 7.273 1.00 90.12 122 ILE A CA 1
ATOM 981 C C . ILE A 1 122 ? -1.816 -12.550 6.552 1.00 90.12 122 ILE A C 1
ATOM 983 O O . ILE A 1 122 ? -1.711 -13.591 7.188 1.00 90.12 122 ILE A O 1
ATOM 987 N N . ASN A 1 123 ? -1.713 -12.480 5.220 1.00 90.06 123 ASN A N 1
ATOM 988 C CA . ASN A 1 123 ? -1.599 -13.640 4.349 1.00 90.06 123 ASN A CA 1
ATOM 989 C C . ASN A 1 123 ? -0.864 -13.286 3.042 1.00 90.06 123 ASN A C 1
ATOM 991 O O . ASN A 1 123 ? -0.697 -12.110 2.688 1.00 90.06 123 ASN A O 1
ATOM 995 N N . GLN A 1 124 ? -0.392 -14.293 2.315 1.00 89.19 124 GLN A N 1
ATOM 996 C CA . GLN A 1 124 ? 0.218 -14.142 1.001 1.00 89.19 124 GLN A CA 1
ATOM 997 C C . GLN A 1 124 ? -0.207 -15.272 0.064 1.00 89.19 124 GLN A C 1
ATOM 999 O O . GLN A 1 124 ? -0.142 -16.440 0.422 1.00 89.19 124 GLN A O 1
ATOM 1004 N N . ASP A 1 125 ? -0.517 -14.899 -1.170 1.00 90.44 125 ASP A N 1
ATOM 1005 C CA . ASP A 1 125 ? -0.699 -15.824 -2.285 1.00 90.44 125 ASP A CA 1
ATOM 1006 C C . ASP A 1 125 ? 0.506 -15.726 -3.220 1.00 90.44 125 ASP A C 1
ATOM 1008 O O . ASP A 1 125 ? 1.345 -14.836 -3.070 1.00 90.44 125 ASP A O 1
ATOM 1012 N N . SER A 1 126 ? 0.573 -16.555 -4.263 1.00 88.31 126 SER A N 1
ATOM 1013 C CA . SER A 1 126 ? 1.587 -16.438 -5.324 1.00 88.31 126 SER A CA 1
ATOM 1014 C C . SER A 1 126 ? 1.625 -15.043 -5.970 1.00 88.31 126 SER A C 1
ATOM 1016 O O . SER A 1 126 ? 2.700 -14.485 -6.186 1.0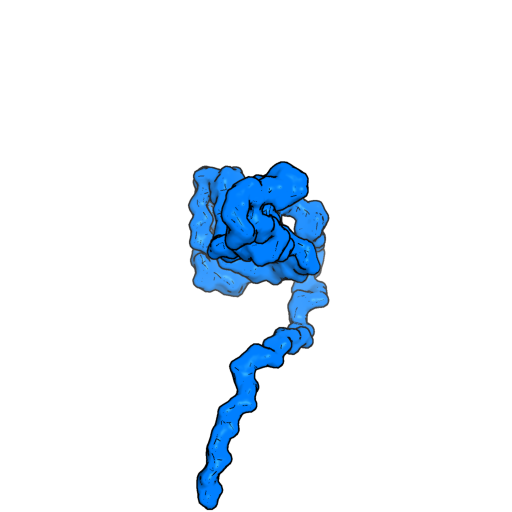0 88.31 126 SER A O 1
ATOM 1018 N N . THR A 1 127 ? 0.462 -14.435 -6.219 1.00 89.88 127 THR A N 1
ATOM 1019 C CA . THR A 1 127 ? 0.344 -13.153 -6.936 1.00 89.88 127 THR A CA 1
ATOM 1020 C C . THR A 1 127 ? 0.269 -11.927 -6.022 1.00 89.88 127 THR A C 1
ATOM 1022 O O . THR A 1 127 ? 0.712 -10.846 -6.417 1.00 89.88 127 THR A O 1
ATOM 1025 N N . TYR A 1 128 ? -0.277 -12.053 -4.810 1.00 93.38 128 TYR A N 1
ATOM 1026 C CA . TYR A 1 128 ? -0.591 -10.910 -3.943 1.00 93.38 128 TYR A CA 1
ATOM 1027 C C . TYR A 1 128 ? -0.102 -11.110 -2.509 1.00 93.38 128 TYR A C 1
ATOM 1029 O O . TYR A 1 128 ? -0.010 -12.227 -2.013 1.00 93.38 128 TYR A O 1
ATOM 1037 N N . LYS A 1 129 ? 0.203 -10.003 -1.833 1.00 93.88 129 LYS A N 1
ATOM 1038 C CA . LYS A 1 129 ? 0.366 -9.939 -0.377 1.00 93.88 129 LYS A CA 1
ATOM 1039 C C . LYS A 1 129 ? -0.761 -9.117 0.225 1.00 93.88 129 LYS A C 1
ATOM 1041 O O . LYS A 1 129 ? -1.122 -8.081 -0.336 1.00 93.88 129 LYS A O 1
ATOM 1046 N N . TYR A 1 130 ? -1.271 -9.577 1.360 1.00 92.56 130 TYR A N 1
ATOM 1047 C CA . TYR A 1 130 ? -2.383 -8.965 2.072 1.00 92.56 130 TYR A CA 1
ATOM 1048 C C . TYR A 1 130 ? -1.902 -8.297 3.355 1.00 92.56 130 TYR A C 1
ATOM 1050 O O . TYR A 1 130 ? -1.178 -8.907 4.152 1.00 92.56 130 TYR A O 1
ATOM 1058 N N . TYR A 1 131 ? -2.329 -7.052 3.538 1.00 94.12 131 TYR A N 1
ATOM 1059 C CA . TYR A 1 131 ? -2.047 -6.241 4.714 1.00 94.12 131 TYR A CA 1
ATOM 1060 C C . TYR A 1 131 ? -3.346 -5.715 5.321 1.00 94.12 131 TYR A C 1
ATOM 1062 O O . TYR A 1 131 ? -4.317 -5.492 4.594 1.00 94.12 131 TYR A O 1
ATOM 1070 N N . GLU A 1 132 ? -3.327 -5.546 6.637 1.00 92.12 132 GLU A N 1
ATOM 1071 C CA . GLU A 1 132 ? -4.352 -4.897 7.466 1.00 92.12 132 GLU A CA 1
ATOM 1072 C C . GLU A 1 132 ? -3.779 -3.672 8.165 1.00 92.12 132 GLU A C 1
ATOM 1074 O O . GLU A 1 132 ? -2.569 -3.735 8.472 1.00 92.12 132 GLU A O 1
#

Organism: Hortaea werneckii (NCBI:txid91943)

Radius of gyration: 20.44 Å; chains: 1; bounding box: 60×41×50 Å